Protein AF-T1ANS8-F1 (afdb_monomer_lite)

Organism: NCBI:txid410659

Structure (mmCIF, N/CA/C/O backbone):
data_AF-T1ANS8-F1
#
_entry.id   AF-T1ANS8-F1
#
loop_
_atom_site.group_PDB
_atom_site.id
_atom_site.type_symbol
_atom_site.label_atom_id
_atom_site.label_alt_id
_atom_site.label_comp_id
_atom_site.label_asym_id
_atom_site.label_entity_id
_atom_site.label_seq_id
_atom_site.pdbx_PDB_ins_code
_atom_site.Cartn_x
_atom_site.Cartn_y
_atom_site.Cartn_z
_atom_site.occupancy
_atom_site.B_iso_or_equiv
_atom_site.auth_seq_id
_atom_site.auth_comp_id
_atom_site.auth_asym_id
_atom_site.auth_atom_id
_atom_site.pdbx_PDB_model_num
ATOM 1 N N . GLN A 1 1 ? -16.318 -16.537 8.541 1.00 59.62 1 GLN A N 1
ATOM 2 C CA . GLN A 1 1 ? -15.499 -16.042 9.670 1.00 59.62 1 GLN A CA 1
ATOM 3 C C . GLN A 1 1 ? -15.313 -14.545 9.481 1.00 59.62 1 GLN A C 1
ATOM 5 O O . GLN A 1 1 ? -14.921 -14.143 8.392 1.00 59.62 1 GLN A O 1
ATOM 10 N N . THR A 1 2 ? -15.664 -13.722 10.467 1.00 76.06 2 THR A N 1
ATOM 11 C CA . THR A 1 2 ? -15.392 -12.276 10.427 1.00 76.06 2 THR A CA 1
ATOM 12 C C . THR A 1 2 ? -13.929 -12.032 10.797 1.00 76.06 2 THR A C 1
ATOM 14 O O . THR A 1 2 ? -13.347 -12.798 11.562 1.00 76.06 2 THR A O 1
ATOM 17 N N . ARG A 1 3 ? -13.311 -10.975 10.256 1.00 86.69 3 ARG A N 1
ATOM 18 C CA . ARG A 1 3 ? -11.916 -10.593 10.569 1.00 86.69 3 ARG A CA 1
ATOM 19 C C . ARG A 1 3 ? -11.763 -9.906 11.937 1.00 86.69 3 ARG A C 1
ATOM 21 O O . ARG A 1 3 ? -10.687 -9.410 12.247 1.00 86.69 3 ARG A O 1
ATOM 28 N N . SER A 1 4 ? -12.830 -9.860 12.731 1.00 91.00 4 SER A N 1
ATOM 29 C CA . SER A 1 4 ? -12.894 -9.233 14.050 1.00 91.00 4 SER A CA 1
ATOM 30 C C . SER A 1 4 ? -13.692 -10.096 15.036 1.00 91.00 4 SER A C 1
ATOM 32 O O . SER A 1 4 ? -14.593 -10.830 14.605 1.00 91.00 4 SER A O 1
ATOM 34 N N . PRO A 1 5 ? -13.396 -10.001 16.349 1.00 91.19 5 PRO A N 1
ATOM 35 C CA . PRO A 1 5 ? -14.245 -10.556 17.400 1.00 91.19 5 PRO A CA 1
ATOM 36 C C . PRO A 1 5 ? -15.665 -9.973 17.362 1.00 91.19 5 PRO A C 1
ATOM 38 O O . PRO A 1 5 ? -15.892 -8.884 16.833 1.00 91.19 5 PRO A O 1
ATOM 41 N N . SER A 1 6 ? -16.622 -10.685 17.962 1.00 93.00 6 SER A N 1
ATOM 42 C CA . SER A 1 6 ? -18.014 -10.226 18.051 1.00 93.00 6 SER A CA 1
ATOM 43 C C . SER A 1 6 ? -18.108 -8.853 18.724 1.00 93.00 6 SER A C 1
ATOM 45 O O . SER A 1 6 ? -17.501 -8.637 19.769 1.00 93.00 6 SER A O 1
ATOM 47 N N . 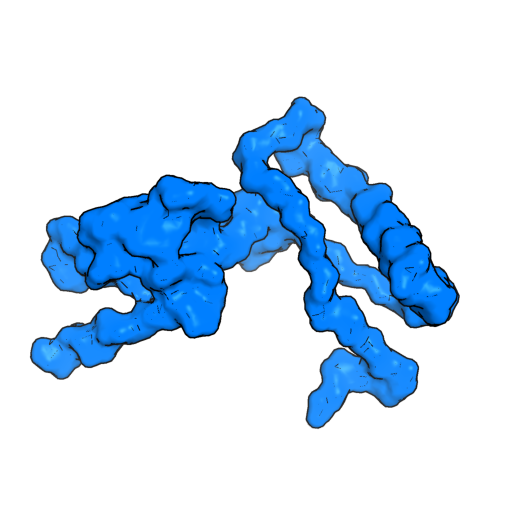GLY A 1 7 ? -18.876 -7.937 18.129 1.00 92.06 7 GLY A N 1
ATOM 48 C CA . GLY A 1 7 ? -19.041 -6.562 18.618 1.00 92.06 7 GLY A CA 1
ATOM 49 C C . GLY A 1 7 ? -17.956 -5.575 18.171 1.00 92.06 7 GLY A C 1
ATOM 50 O O . GLY A 1 7 ? -18.109 -4.381 18.409 1.00 92.06 7 GLY A O 1
ATOM 51 N N . TYR A 1 8 ? -16.907 -6.037 17.482 1.00 93.12 8 TYR A N 1
ATOM 52 C CA . TYR A 1 8 ? -15.838 -5.193 16.946 1.00 93.12 8 TYR A CA 1
ATOM 53 C C . TYR A 1 8 ? -15.813 -5.224 15.420 1.00 93.12 8 TYR A C 1
ATOM 55 O O . TYR A 1 8 ? -16.212 -6.204 14.786 1.00 93.12 8 TYR A O 1
ATOM 63 N N . TYR A 1 9 ? -15.273 -4.165 14.822 1.00 92.69 9 TYR A N 1
ATOM 64 C CA . TYR A 1 9 ? -15.168 -4.006 13.375 1.00 92.69 9 TYR A CA 1
ATOM 65 C C . TYR A 1 9 ? -13.765 -3.544 12.993 1.00 92.69 9 TYR A C 1
ATOM 67 O O . TYR A 1 9 ? -13.123 -2.804 13.734 1.00 92.69 9 TYR A O 1
ATOM 75 N N . VAL A 1 10 ? -13.294 -3.981 11.824 1.00 93.19 10 VAL A N 1
ATOM 76 C CA . VAL A 1 10 ? -12.051 -3.483 11.228 1.00 93.19 10 VAL A CA 1
ATOM 77 C C . VAL A 1 10 ? -12.416 -2.438 10.186 1.00 93.19 10 VAL A C 1
ATOM 79 O O . VAL A 1 10 ? -13.016 -2.772 9.165 1.00 93.19 10 VAL A O 1
ATOM 82 N N . LEU A 1 11 ? -12.027 -1.188 10.426 1.00 91.94 11 LEU A N 1
ATOM 83 C CA . LEU A 1 11 ? -12.050 -0.140 9.413 1.00 91.94 11 LEU A CA 1
ATOM 84 C C . LEU A 1 11 ? -10.699 -0.141 8.693 1.00 91.94 11 LEU A C 1
ATOM 86 O O . LEU A 1 11 ? -9.694 0.323 9.222 1.00 91.94 11 LEU A O 1
ATOM 90 N N . SER A 1 12 ? -10.660 -0.743 7.509 1.00 88.94 12 SER A N 1
ATOM 91 C CA . SER A 1 12 ? -9.463 -0.826 6.674 1.00 88.94 12 SER A CA 1
ATOM 92 C C . SER A 1 12 ? -9.876 -1.104 5.223 1.00 88.94 12 SER A C 1
ATOM 94 O O . SER A 1 12 ? -10.784 -1.914 5.017 1.00 88.94 12 SER A O 1
ATOM 96 N N . PRO A 1 13 ? -9.217 -0.501 4.221 1.00 87.25 13 PRO A N 1
ATOM 97 C CA . PRO A 1 13 ? -8.084 0.415 4.342 1.00 87.25 13 PRO A CA 1
ATOM 98 C C . PRO A 1 13 ? -8.491 1.894 4.448 1.00 87.25 13 PRO A C 1
ATOM 100 O O . PRO A 1 13 ? -9.492 2.317 3.878 1.00 87.25 13 PRO A O 1
ATOM 103 N N . ILE A 1 14 ? -7.663 2.687 5.133 1.00 90.50 14 ILE A N 1
ATOM 104 C CA . ILE A 1 14 ? -7.625 4.149 5.002 1.00 90.50 14 ILE A CA 1
ATOM 105 C C . ILE A 1 14 ? -6.259 4.473 4.404 1.00 90.50 14 ILE A C 1
ATOM 107 O O . ILE A 1 14 ? -5.236 4.161 5.013 1.00 90.50 14 ILE A O 1
ATOM 111 N N . TYR A 1 15 ? -6.246 5.044 3.202 1.00 88.88 15 TYR A N 1
ATOM 112 C CA . TYR A 1 15 ? -5.018 5.406 2.503 1.00 88.88 15 TYR A CA 1
ATOM 113 C C . TYR A 1 15 ? -4.842 6.917 2.489 1.00 88.88 15 TYR A C 1
ATOM 115 O O . TYR A 1 15 ? -5.771 7.656 2.166 1.00 88.88 15 TYR A O 1
ATOM 123 N N . VAL A 1 16 ? -3.623 7.353 2.785 1.00 86.44 16 VAL A N 1
ATOM 124 C CA . VAL A 1 16 ? -3.155 8.707 2.509 1.00 86.44 16 VAL A CA 1
ATOM 125 C C . VAL A 1 16 ? -2.022 8.567 1.511 1.00 86.44 16 VAL A C 1
ATOM 127 O O . VAL A 1 16 ? -1.047 7.865 1.773 1.00 86.44 16 VAL A O 1
ATOM 130 N N . GLN A 1 17 ? -2.183 9.182 0.342 1.00 80.62 17 GLN A N 1
ATOM 131 C CA . GLN A 1 17 ? -1.098 9.258 -0.625 1.00 80.62 17 GLN A CA 1
ATOM 132 C C . GLN A 1 17 ? -0.048 10.225 -0.088 1.00 80.62 17 GLN A C 1
ATOM 134 O O . GLN A 1 17 ? -0.286 11.427 0.017 1.00 80.62 17 GLN A O 1
ATOM 139 N N . CYS A 1 18 ? 1.113 9.679 0.248 1.00 75.25 18 CYS A N 1
ATOM 140 C CA . CYS A 1 18 ? 2.321 10.469 0.388 1.00 75.25 18 CYS A CA 1
ATOM 141 C C . CYS A 1 18 ? 2.889 10.685 -1.022 1.00 75.25 18 CYS A C 1
ATOM 143 O O . CYS A 1 18 ? 2.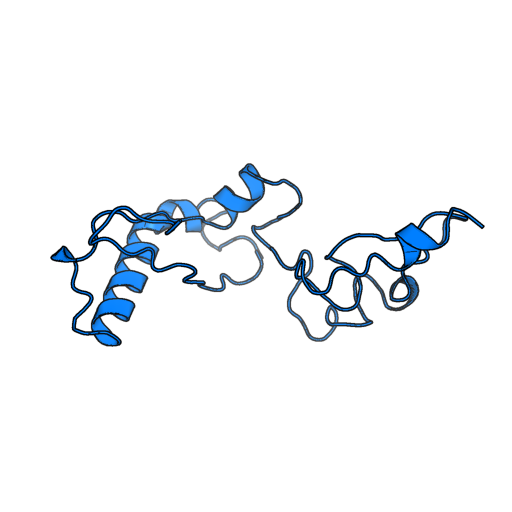913 9.725 -1.801 1.00 75.25 18 CYS A O 1
ATOM 145 N N . PRO A 1 19 ? 3.323 11.904 -1.381 1.00 66.31 19 PRO A N 1
ATOM 146 C CA . PRO A 1 19 ? 4.021 12.112 -2.642 1.00 66.31 19 PRO A CA 1
ATOM 147 C C . PRO A 1 19 ? 5.207 11.144 -2.741 1.00 66.31 19 PRO A C 1
ATOM 149 O O . PRO A 1 19 ? 5.867 10.847 -1.743 1.00 66.31 19 PRO A O 1
ATOM 152 N N . VAL A 1 20 ? 5.415 10.611 -3.949 1.00 58.75 20 VAL A N 1
ATOM 153 C CA . VAL A 1 20 ? 6.522 9.699 -4.276 1.00 58.75 20 VAL A CA 1
ATOM 154 C C . VAL A 1 20 ? 7.825 10.350 -3.802 1.00 58.75 20 VAL A C 1
ATOM 156 O O . VAL A 1 20 ? 7.974 11.554 -4.010 1.00 58.75 20 VAL A O 1
ATOM 159 N N . PRO A 1 21 ? 8.732 9.613 -3.137 1.00 55.47 21 PRO A N 1
ATOM 160 C CA . PRO A 1 21 ? 9.829 10.220 -2.403 1.00 55.47 21 PRO A CA 1
ATOM 161 C C . PRO A 1 21 ? 10.871 10.793 -3.363 1.00 55.47 21 PRO A C 1
ATOM 163 O O . PRO A 1 21 ? 11.850 10.152 -3.728 1.00 55.47 21 PRO A O 1
ATOM 166 N N . GLU A 1 22 ? 10.680 12.044 -3.741 1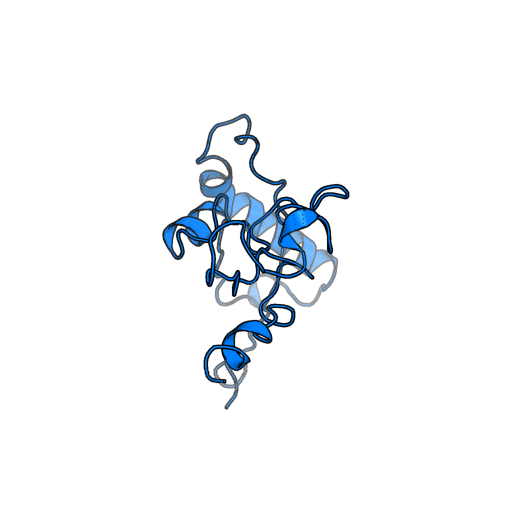.00 55.28 22 GLU A N 1
ATOM 167 C CA . GLU A 1 22 ? 11.752 13.010 -3.564 1.00 55.28 22 GLU A CA 1
ATOM 168 C C . GLU A 1 22 ? 11.949 13.098 -2.045 1.00 55.28 22 GLU A C 1
ATOM 170 O O . GLU A 1 22 ? 10.962 13.247 -1.320 1.00 55.28 22 GLU A O 1
ATOM 175 N N . GLU A 1 23 ? 13.167 12.857 -1.547 1.00 66.38 23 GLU A N 1
ATOM 176 C CA . GLU A 1 23 ? 13.432 12.775 -0.105 1.00 66.38 23 GLU A CA 1
ATOM 177 C C . GLU A 1 23 ? 12.703 13.898 0.636 1.00 66.38 23 GLU A C 1
ATOM 179 O O . GLU A 1 23 ? 12.809 15.069 0.260 1.00 66.38 23 GLU A O 1
ATOM 184 N N . HIS A 1 24 ? 11.909 13.536 1.653 1.00 77.38 24 HIS A N 1
ATOM 185 C CA . HIS A 1 24 ? 11.212 14.530 2.460 1.00 77.38 24 HIS A CA 1
ATOM 186 C C . HIS A 1 24 ? 12.231 15.594 2.879 1.00 77.38 24 HIS A C 1
ATOM 188 O O . HIS A 1 24 ? 13.347 15.240 3.256 1.00 77.38 24 HIS A O 1
ATOM 194 N N . ARG A 1 25 ? 11.878 16.885 2.806 1.00 83.44 25 ARG A N 1
ATOM 195 C CA . ARG A 1 25 ? 12.830 17.993 3.033 1.00 83.44 25 ARG A CA 1
ATOM 196 C C . ARG A 1 25 ? 13.637 17.821 4.325 1.00 83.44 25 ARG A C 1
ATOM 198 O O . ARG A 1 25 ? 14.807 18.176 4.383 1.00 83.44 25 ARG A O 1
ATOM 205 N N . ASP A 1 26 ? 12.984 17.275 5.344 1.00 87.00 26 ASP A N 1
ATOM 206 C CA . ASP A 1 26 ? 13.540 17.084 6.684 1.00 87.00 26 ASP A CA 1
ATOM 207 C C . ASP A 1 26 ? 14.268 15.722 6.859 1.00 87.00 26 ASP A C 1
ATOM 209 O O . ASP A 1 26 ? 14.714 15.389 7.951 1.00 87.00 26 ASP A O 1
ATOM 213 N N . GLY A 1 27 ? 14.422 14.941 5.782 1.00 86.19 27 GLY A N 1
ATOM 214 C CA . GLY A 1 27 ? 15.174 13.684 5.715 1.00 86.19 27 GLY A CA 1
ATOM 215 C C . GLY A 1 27 ? 14.311 12.420 5.553 1.00 86.19 27 GLY A C 1
ATOM 216 O O . GLY A 1 27 ? 13.091 12.456 5.726 1.00 86.19 27 GLY A O 1
ATOM 217 N N . PRO A 1 28 ? 14.931 11.257 5.264 1.00 79.94 28 PRO A N 1
ATOM 218 C CA . PRO A 1 28 ? 14.227 10.005 4.949 1.00 79.94 28 PRO A CA 1
ATOM 219 C C . PRO A 1 28 ? 13.371 9.442 6.097 1.00 79.94 28 PRO A C 1
ATOM 221 O O . PRO A 1 28 ? 12.441 8.678 5.849 1.00 79.94 28 PRO A O 1
ATOM 224 N N . ASN A 1 29 ? 13.648 9.828 7.347 1.00 86.12 29 ASN A N 1
ATOM 225 C CA . ASN A 1 29 ? 12.897 9.366 8.520 1.00 86.12 29 ASN A CA 1
ATOM 226 C C . ASN A 1 29 ? 11.720 10.276 8.897 1.00 86.12 29 ASN A C 1
ATOM 228 O O . ASN A 1 29 ? 10.901 9.881 9.724 1.00 86.12 29 ASN A O 1
ATOM 232 N N . ALA A 1 30 ? 11.593 11.460 8.290 1.00 88.12 30 ALA A N 1
ATOM 233 C CA . ALA A 1 30 ? 10.661 12.492 8.745 1.00 88.12 30 ALA A CA 1
ATOM 234 C C . ALA A 1 30 ? 9.195 12.021 8.786 1.00 88.12 30 ALA A C 1
ATOM 236 O O . ALA A 1 30 ? 8.472 12.300 9.737 1.00 88.12 30 ALA A O 1
ATOM 237 N N . VAL A 1 31 ? 8.756 11.233 7.797 1.00 88.31 31 VAL A N 1
ATOM 238 C CA . VAL A 1 31 ? 7.391 10.669 7.775 1.00 88.31 31 VAL A CA 1
ATOM 239 C C . VAL A 1 31 ? 7.175 9.664 8.912 1.00 88.31 31 VAL A C 1
ATOM 241 O O . VAL A 1 31 ? 6.084 9.579 9.473 1.00 88.31 31 VAL A O 1
ATOM 244 N N . ASN A 1 32 ? 8.207 8.895 9.261 1.00 90.38 32 ASN A N 1
ATOM 245 C CA . ASN A 1 32 ? 8.144 7.940 10.362 1.00 90.38 32 ASN A CA 1
ATOM 246 C C . ASN A 1 32 ? 8.156 8.637 11.723 1.00 90.38 32 ASN A C 1
ATOM 248 O O . ASN A 1 32 ? 7.448 8.194 12.624 1.00 90.38 32 ASN A O 1
ATOM 252 N N . GLU A 1 33 ? 8.902 9.731 11.853 1.00 92.44 33 GLU A N 1
ATOM 253 C CA . GLU A 1 33 ? 8.910 10.584 13.045 1.00 92.44 33 GLU A CA 1
ATOM 254 C C . GLU A 1 33 ? 7.561 11.300 13.233 1.00 92.44 33 GLU A C 1
ATOM 256 O O . GLU A 1 33 ? 7.055 11.372 14.348 1.00 92.44 33 GLU A O 1
ATOM 261 N N . ALA A 1 34 ? 6.909 11.723 12.144 1.00 91.75 34 ALA A N 1
ATOM 262 C CA . ALA A 1 34 ? 5.583 12.348 12.161 1.00 91.75 34 ALA A CA 1
ATOM 263 C C . ALA A 1 34 ? 4.405 11.349 12.234 1.00 91.75 34 ALA A C 1
ATOM 265 O O . ALA A 1 34 ? 3.243 11.747 12.124 1.00 91.75 34 ALA A O 1
ATOM 266 N N . LYS A 1 35 ? 4.658 10.040 12.403 1.00 92.06 35 LYS A N 1
ATOM 267 C CA . LYS A 1 35 ? 3.632 8.978 12.317 1.00 92.06 35 LYS A CA 1
ATOM 268 C C . LYS A 1 35 ? 2.445 9.214 13.256 1.00 92.06 35 LYS A C 1
ATOM 270 O O . LYS A 1 35 ? 1.297 9.031 12.845 1.00 92.06 35 LYS A O 1
ATOM 275 N N . GLU A 1 36 ? 2.707 9.613 14.497 1.00 94.88 36 GLU A N 1
ATOM 276 C CA . GLU A 1 36 ? 1.662 9.877 15.496 1.00 94.88 36 GLU A CA 1
ATOM 277 C C . GLU A 1 36 ? 0.827 11.111 15.131 1.00 94.88 36 GLU A C 1
ATOM 279 O O . GLU A 1 36 ? -0.401 11.039 15.125 1.00 94.88 36 GLU A O 1
ATOM 284 N N . GLU A 1 37 ? 1.475 12.205 14.724 1.00 95.00 37 GLU A N 1
ATOM 285 C CA . GLU A 1 37 ? 0.809 13.441 14.288 1.00 95.00 37 GLU A CA 1
ATOM 286 C C . GLU A 1 37 ? -0.099 13.204 13.072 1.00 95.00 37 GLU A C 1
ATOM 288 O O . GLU A 1 37 ? -1.264 13.620 13.050 1.00 95.00 37 GLU A O 1
ATOM 293 N N . ILE A 1 38 ? 0.412 12.484 12.068 1.00 92.81 38 ILE A N 1
ATOM 294 C CA . ILE A 1 38 ? -0.346 12.108 10.870 1.00 92.81 38 ILE A CA 1
ATOM 295 C C . ILE A 1 38 ? -1.561 11.263 11.267 1.00 92.81 38 ILE A C 1
ATOM 297 O O . ILE A 1 38 ? -2.669 11.498 10.780 1.00 92.81 38 ILE A O 1
ATOM 301 N N . THR A 1 39 ? -1.376 10.304 12.177 1.00 94.62 39 THR A N 1
ATOM 302 C CA . THR A 1 39 ? -2.455 9.432 12.655 1.00 94.62 39 THR A CA 1
ATOM 303 C C . THR A 1 39 ? -3.546 10.235 13.352 1.00 94.62 39 THR A C 1
ATOM 305 O O . THR A 1 39 ? -4.714 10.110 12.986 1.00 94.62 39 THR A O 1
ATOM 308 N N . GLU A 1 40 ? -3.191 11.113 14.289 1.00 95.56 40 GLU A N 1
ATOM 309 C CA . GLU A 1 40 ? -4.168 11.956 14.983 1.00 95.56 40 GLU A CA 1
ATOM 310 C C . GLU A 1 40 ? -4.898 12.910 14.037 1.00 95.56 40 GLU A C 1
ATOM 312 O O . GLU A 1 40 ? -6.108 13.124 14.171 1.00 95.56 40 GLU A O 1
ATOM 317 N N . THR A 1 41 ? -4.205 13.430 13.024 1.00 95.56 41 THR A N 1
ATOM 318 C CA . THR A 1 41 ? -4.823 14.253 11.981 1.00 95.56 41 THR A CA 1
ATOM 319 C C . THR A 1 41 ? -5.871 13.458 11.202 1.00 95.56 41 THR A C 1
ATOM 321 O O . THR A 1 41 ? -7.009 13.910 11.054 1.00 95.56 41 THR A O 1
ATOM 324 N N . ILE A 1 42 ? -5.533 12.244 10.754 1.00 94.62 42 ILE A N 1
ATOM 325 C CA . ILE A 1 42 ? -6.455 11.362 10.022 1.00 94.62 42 ILE A CA 1
ATOM 326 C C . ILE A 1 42 ? -7.657 10.990 10.888 1.00 94.62 42 ILE A C 1
ATOM 328 O O . ILE A 1 42 ? -8.792 11.058 10.420 1.00 94.62 42 ILE A O 1
ATOM 332 N N . LEU A 1 43 ? -7.438 10.626 12.150 1.00 95.38 43 LEU A N 1
ATOM 333 C CA . LEU A 1 43 ? -8.524 10.270 13.056 1.00 95.38 43 LEU A CA 1
ATOM 334 C C . LEU A 1 43 ? -9.432 11.475 13.354 1.00 95.38 43 LEU A C 1
ATOM 336 O O . LEU A 1 43 ? -10.642 11.320 13.505 1.00 95.38 43 LEU A O 1
ATOM 340 N N . THR A 1 44 ? -8.883 12.689 13.430 1.00 96.19 44 THR A N 1
ATOM 341 C CA . THR A 1 44 ? -9.675 13.924 13.585 1.00 96.19 44 THR A CA 1
ATOM 342 C C . THR A 1 44 ? -10.528 14.195 12.346 1.00 96.19 44 THR A C 1
ATOM 344 O O . THR A 1 44 ? -11.698 14.558 12.457 1.00 96.19 44 THR A O 1
ATOM 347 N N . LEU A 1 45 ? -9.973 13.974 11.151 1.00 95.31 45 LEU A N 1
ATOM 348 C CA . LEU A 1 45 ? -10.731 14.058 9.902 1.00 95.31 45 LEU A CA 1
ATOM 349 C C . LEU A 1 45 ? -11.821 12.984 9.830 1.00 95.31 45 LEU A C 1
ATOM 351 O O . LEU A 1 45 ? -12.937 13.286 9.412 1.00 95.31 45 LEU A O 1
ATOM 355 N N . LEU A 1 46 ? -11.525 11.757 10.265 1.00 95.00 46 LEU A N 1
ATOM 356 C CA . LEU A 1 46 ? -12.501 10.674 10.326 1.00 95.00 46 LEU A CA 1
ATOM 357 C C . LEU A 1 46 ? -13.690 11.061 11.205 1.00 95.00 46 LEU A C 1
ATOM 359 O O . LEU A 1 46 ? -14.819 10.955 10.747 1.00 95.00 46 LEU A O 1
ATOM 363 N N . GLU A 1 47 ? -13.449 11.565 12.414 1.00 96.31 47 GLU A N 1
ATOM 364 C CA . GLU A 1 47 ? -14.512 12.021 13.315 1.00 96.31 47 GLU A CA 1
ATOM 365 C C . GLU A 1 47 ? -15.300 13.198 12.717 1.00 96.31 47 GLU A C 1
ATOM 367 O O . GLU A 1 47 ? -16.524 13.237 12.791 1.00 96.31 47 GLU A O 1
ATOM 372 N N . ARG A 1 48 ? -14.629 14.126 12.022 1.00 97.00 48 ARG A N 1
ATOM 373 C CA . ARG A 1 48 ? -15.301 15.239 11.334 1.00 97.00 48 ARG A CA 1
ATOM 374 C C . ARG A 1 48 ? -16.292 14.766 10.263 1.00 97.00 48 ARG A C 1
ATOM 376 O O . ARG A 1 48 ? -17.356 15.367 10.126 1.00 97.00 48 ARG A O 1
ATOM 383 N N . TYR A 1 49 ? -15.940 13.742 9.484 1.00 95.88 49 TYR A N 1
ATOM 384 C CA . TYR A 1 49 ? -16.785 13.227 8.395 1.00 95.88 49 TYR A CA 1
ATOM 385 C C . TYR A 1 49 ? -17.714 12.081 8.821 1.00 95.88 49 TYR A C 1
ATOM 387 O O . TYR A 1 49 ? -18.737 11.852 8.177 1.00 95.88 49 TYR A O 1
ATOM 395 N N . ALA A 1 50 ? -17.399 11.398 9.917 1.00 95.69 50 ALA A N 1
ATOM 396 C CA . ALA A 1 50 ? -18.210 10.376 10.563 1.00 95.69 50 ALA A CA 1
ATOM 397 C C . ALA A 1 50 ? -18.313 10.696 12.069 1.00 95.69 50 ALA A C 1
ATOM 399 O O . ALA A 1 50 ? -17.581 10.115 12.869 1.00 95.69 50 ALA A O 1
ATOM 400 N N . PRO A 1 51 ? -19.227 11.598 12.482 1.00 95.56 51 PRO A N 1
ATOM 401 C CA . PRO A 1 51 ? -19.296 12.124 13.856 1.00 95.56 51 PRO A CA 1
ATOM 402 C C . PRO A 1 51 ? -19.535 11.088 14.959 1.00 95.56 51 PRO A C 1
ATOM 404 O O . PRO A 1 51 ? -19.339 11.368 16.134 1.00 95.56 51 PRO A O 1
ATOM 407 N N . ASN A 1 52 ? -19.984 9.887 14.599 1.00 95.19 52 ASN A N 1
ATOM 408 C CA . ASN A 1 52 ? -20.153 8.760 15.514 1.00 95.19 52 ASN A CA 1
ATOM 409 C C . ASN A 1 52 ? -18.869 7.926 15.708 1.00 95.19 52 ASN A C 1
ATOM 411 O O . ASN A 1 52 ? -18.856 7.034 16.555 1.00 95.19 52 ASN A O 1
ATOM 415 N N . MET A 1 53 ? -17.814 8.187 14.931 1.00 94.50 53 MET A N 1
ATOM 416 C CA . MET A 1 53 ? -16.493 7.558 15.037 1.00 94.50 53 MET A CA 1
ATOM 417 C C . MET A 1 53 ? -15.586 8.369 15.966 1.00 94.50 53 MET A C 1
ATOM 419 O O . MET A 1 53 ? -14.536 8.866 15.566 1.00 94.50 53 MET A O 1
ATOM 423 N N . THR A 1 54 ? -16.016 8.513 17.215 1.00 95.25 54 THR A N 1
ATOM 424 C CA . THR A 1 54 ? -15.272 9.210 18.266 1.00 95.25 54 THR A CA 1
ATOM 425 C C . THR A 1 54 ? -14.101 8.368 18.778 1.00 95.25 54 THR A C 1
ATOM 427 O O . THR A 1 54 ? -14.075 7.141 18.626 1.00 95.25 54 THR A O 1
ATOM 430 N N . ARG A 1 55 ? -13.120 9.013 19.424 1.00 93.75 55 ARG A N 1
ATOM 431 C CA . ARG A 1 55 ? -11.911 8.349 19.956 1.00 93.75 55 ARG A CA 1
ATOM 432 C C . ARG A 1 55 ? -12.212 7.160 20.877 1.00 93.75 55 ARG A C 1
ATOM 434 O O . ARG A 1 55 ? -11.514 6.156 20.799 1.00 93.75 55 ARG A O 1
ATOM 441 N N . ASP A 1 56 ? -13.278 7.213 21.678 1.00 95.38 56 ASP A N 1
ATOM 442 C CA . ASP A 1 56 ? -13.690 6.112 22.568 1.00 95.38 56 ASP A CA 1
ATOM 443 C C . ASP A 1 56 ? -14.223 4.870 21.827 1.00 95.38 56 ASP A C 1
ATOM 445 O O . ASP A 1 56 ? -14.365 3.807 22.430 1.00 95.38 56 ASP A O 1
ATOM 449 N N . LYS A 1 57 ? -14.506 4.971 20.520 1.00 94.94 57 LYS A N 1
ATOM 450 C CA . LYS A 1 57 ? -14.880 3.826 19.670 1.00 94.94 57 LYS A CA 1
ATOM 451 C C . LYS A 1 57 ? -13.677 3.118 19.053 1.00 94.94 57 LYS A C 1
ATOM 453 O O . LYS A 1 57 ? -13.842 2.048 18.465 1.00 94.94 57 LYS A O 1
ATOM 458 N N . ILE A 1 58 ? -12.480 3.690 19.175 1.00 94.88 58 ILE A N 1
ATOM 459 C CA . ILE A 1 58 ? -11.258 3.170 18.565 1.00 94.88 58 ILE A CA 1
ATOM 460 C C . ILE A 1 58 ? -10.458 2.420 19.625 1.00 94.88 58 ILE A C 1
ATOM 462 O O . ILE A 1 58 ? -9.885 3.001 20.536 1.00 94.88 58 ILE A O 1
ATOM 466 N N . VAL A 1 59 ? -10.418 1.098 19.490 1.00 95.00 59 VAL A N 1
ATOM 467 C CA . VAL A 1 59 ? -9.748 0.209 20.454 1.00 95.00 59 VAL A CA 1
ATOM 468 C C . VAL A 1 59 ? -8.252 0.100 20.166 1.00 95.00 59 VAL A C 1
ATOM 470 O O . VAL A 1 59 ? -7.451 -0.061 21.080 1.00 95.00 59 VAL A O 1
ATOM 473 N N . ALA A 1 60 ? -7.881 0.152 18.887 1.00 93.75 60 ALA A N 1
ATOM 474 C CA . ALA A 1 60 ? -6.503 0.084 18.432 1.00 93.75 60 ALA A CA 1
ATOM 475 C C . ALA A 1 60 ? -6.375 0.698 17.036 1.00 93.75 60 ALA A C 1
ATOM 477 O O . ALA A 1 60 ? -7.295 0.607 16.218 1.00 93.75 60 ALA A O 1
ATOM 478 N N . THR A 1 61 ? -5.203 1.257 16.753 1.00 94.62 61 THR A N 1
ATOM 479 C CA . THR A 1 61 ? -4.792 1.694 15.419 1.00 94.62 61 THR A CA 1
ATOM 480 C C . THR A 1 61 ? -3.550 0.921 14.991 1.00 94.62 61 THR A C 1
ATOM 482 O O . THR A 1 61 ? -2.672 0.611 15.793 1.00 94.62 61 THR A O 1
ATOM 485 N N . TYR A 1 62 ? -3.490 0.576 13.708 1.00 93.88 62 TYR A N 1
ATOM 486 C CA . TYR A 1 62 ? -2.291 0.034 13.083 1.00 93.88 62 TYR A CA 1
ATOM 487 C C . TYR A 1 62 ? -1.939 0.921 11.898 1.00 93.88 62 TYR A C 1
ATOM 489 O O . TYR A 1 62 ? -2.755 1.105 10.994 1.00 93.88 62 TYR A O 1
ATOM 497 N N . VAL A 1 63 ? -0.728 1.468 11.921 1.00 93.75 63 VAL A N 1
ATOM 498 C CA . VAL A 1 63 ? -0.256 2.450 10.947 1.00 93.75 63 VAL A CA 1
ATOM 499 C C . VAL A 1 63 ? 0.945 1.864 10.229 1.00 93.75 63 VAL A C 1
ATOM 501 O O . VAL A 1 63 ? 1.844 1.312 10.858 1.00 93.75 63 VAL A O 1
ATOM 504 N N . ASN A 1 64 ? 0.934 1.976 8.906 1.00 91.50 64 ASN A N 1
ATOM 505 C CA . ASN A 1 64 ? 1.994 1.490 8.042 1.00 91.50 64 ASN A CA 1
ATOM 506 C C . ASN A 1 64 ? 2.484 2.638 7.165 1.00 91.50 64 ASN A C 1
ATOM 508 O O . ASN A 1 64 ? 1.780 3.042 6.238 1.00 91.50 64 ASN A O 1
ATOM 512 N N . THR A 1 65 ? 3.670 3.153 7.464 1.00 91.06 65 THR A N 1
ATOM 513 C CA . THR A 1 65 ? 4.292 4.217 6.674 1.00 91.06 65 THR A CA 1
ATOM 514 C C . THR A 1 65 ? 4.958 3.665 5.410 1.00 91.06 65 THR A C 1
ATOM 516 O O . THR A 1 65 ? 5.085 2.444 5.236 1.00 91.06 65 THR A O 1
ATOM 519 N N . PRO A 1 66 ? 5.418 4.547 4.506 1.00 87.88 66 PRO A N 1
ATOM 520 C CA . PRO A 1 66 ? 6.232 4.130 3.375 1.00 87.88 66 PRO A CA 1
ATOM 521 C C . PRO A 1 66 ? 7.473 3.320 3.782 1.00 87.88 66 PRO A C 1
ATOM 523 O O . PRO A 1 66 ? 7.683 2.230 3.252 1.00 87.88 66 PRO A O 1
ATOM 526 N N . GLN A 1 67 ? 8.216 3.776 4.797 1.00 87.31 67 GLN A N 1
ATOM 527 C CA . GLN A 1 67 ? 9.393 3.067 5.313 1.00 87.31 67 GLN A CA 1
ATOM 528 C C . GLN A 1 67 ? 9.024 1.701 5.916 1.00 87.31 67 GLN A C 1
ATOM 530 O O . GLN A 1 67 ? 9.713 0.715 5.664 1.00 87.31 67 GLN A O 1
ATOM 535 N N . ASP A 1 68 ? 7.911 1.606 6.659 1.00 90.44 68 ASP A N 1
ATOM 536 C CA . ASP A 1 68 ? 7.429 0.326 7.203 1.00 90.44 68 ASP A CA 1
ATOM 537 C C . ASP A 1 68 ? 7.061 -0.668 6.079 1.00 90.44 68 ASP A C 1
ATOM 539 O O . ASP A 1 68 ? 7.192 -1.887 6.232 1.00 90.44 68 ASP A O 1
ATOM 543 N N . SER A 1 69 ? 6.572 -0.160 4.944 1.00 90.25 69 SER A N 1
ATOM 544 C CA . SER A 1 69 ? 6.215 -0.969 3.772 1.00 90.25 69 SER A CA 1
ATOM 545 C C . SER A 1 69 ? 7.454 -1.507 3.071 1.00 90.25 69 SER A C 1
ATOM 547 O O . SER A 1 69 ? 7.521 -2.703 2.793 1.00 90.25 69 SER A O 1
ATOM 549 N N . GLU A 1 70 ? 8.432 -0.635 2.833 1.00 88.56 70 GLU A N 1
ATOM 550 C CA . GLU A 1 70 ? 9.706 -0.972 2.199 1.00 88.56 70 GLU A CA 1
A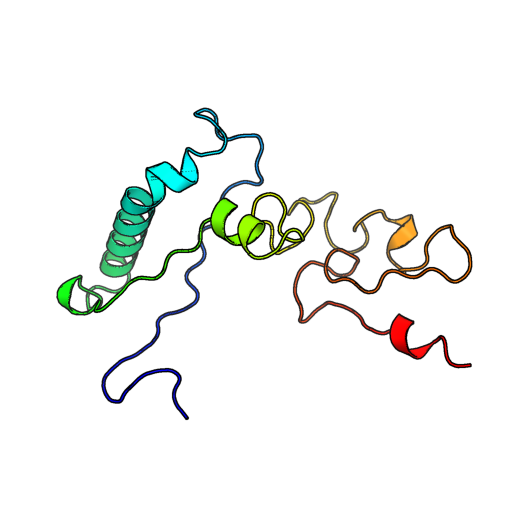TOM 551 C C . GLU A 1 70 ? 10.522 -1.949 3.054 1.00 88.56 70 GLU A C 1
ATOM 553 O O . GLU A 1 70 ? 11.048 -2.938 2.544 1.00 88.56 70 GLU A O 1
ATOM 558 N N . PHE A 1 71 ? 10.537 -1.748 4.377 1.00 89.44 71 PHE A N 1
ATOM 559 C CA . PHE A 1 71 ? 11.186 -2.661 5.319 1.00 89.44 71 PHE A CA 1
ATOM 560 C C . PHE A 1 71 ? 10.588 -4.074 5.271 1.00 89.44 71 PHE A C 1
ATOM 562 O O . PHE A 1 71 ? 11.309 -5.067 5.351 1.00 89.44 71 PHE A O 1
ATOM 569 N N . ARG A 1 72 ? 9.260 -4.185 5.132 1.00 91.00 72 ARG A N 1
ATOM 570 C CA . ARG A 1 72 ? 8.570 -5.485 5.064 1.00 91.00 72 ARG A CA 1
ATOM 571 C C . ARG A 1 72 ? 8.650 -6.135 3.688 1.00 91.00 72 ARG A C 1
ATOM 573 O O . ARG A 1 72 ? 8.557 -7.357 3.592 1.00 91.00 72 ARG A O 1
ATOM 580 N N . ASN A 1 73 ? 8.781 -5.338 2.634 1.00 88.50 73 ASN A N 1
ATOM 581 C CA . ASN A 1 73 ? 8.899 -5.811 1.267 1.00 88.50 73 ASN A CA 1
ATOM 582 C C . ASN A 1 73 ? 9.778 -4.857 0.457 1.00 88.50 73 ASN A C 1
ATOM 584 O O . ASN A 1 73 ? 9.325 -3.791 0.046 1.00 88.50 73 ASN A O 1
ATOM 588 N N . MET A 1 74 ? 10.994 -5.303 0.138 1.00 83.81 74 MET A N 1
ATOM 589 C CA . MET A 1 74 ? 11.958 -4.530 -0.655 1.00 83.81 74 MET A CA 1
ATOM 590 C C . MET A 1 74 ? 11.444 -4.162 -2.059 1.00 83.81 74 MET A C 1
ATOM 592 O O . MET A 1 74 ? 12.000 -3.276 -2.697 1.00 83.81 74 MET A O 1
ATOM 596 N N . ALA A 1 75 ? 10.387 -4.816 -2.562 1.00 83.12 75 ALA A N 1
ATOM 597 C CA . ALA A 1 75 ? 9.746 -4.428 -3.820 1.00 83.12 75 AL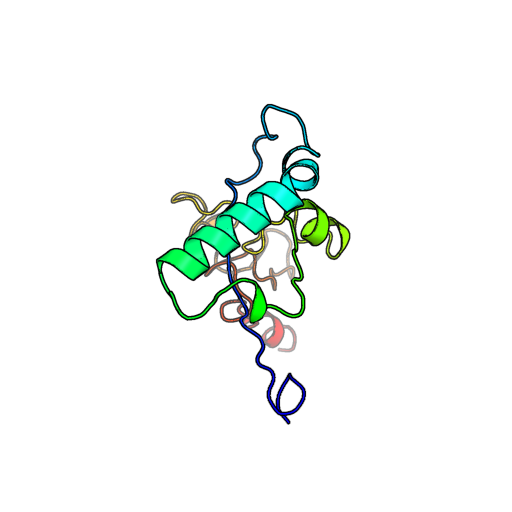A A CA 1
ATOM 598 C C . ALA A 1 75 ? 8.915 -3.132 -3.709 1.00 83.12 75 ALA A C 1
ATOM 600 O O . ALA A 1 75 ? 8.561 -2.556 -4.734 1.00 83.12 75 ALA A O 1
ATOM 601 N N . PHE A 1 76 ? 8.596 -2.671 -2.496 1.00 85.81 76 PHE A N 1
ATOM 602 C CA . PHE A 1 76 ? 7.884 -1.418 -2.235 1.00 85.81 76 PHE A CA 1
ATOM 603 C C . PHE A 1 76 ? 8.863 -0.287 -1.943 1.00 85.81 76 PHE A C 1
ATOM 605 O O . PHE A 1 76 ? 8.797 0.335 -0.885 1.00 85.81 76 PHE A O 1
ATOM 612 N N . VAL A 1 77 ? 9.769 -0.025 -2.885 1.00 83.44 77 VAL A N 1
ATOM 613 C CA . VAL A 1 77 ? 10.723 1.087 -2.795 1.00 83.44 77 VAL A CA 1
ATOM 614 C C . VAL A 1 77 ? 9.963 2.387 -2.534 1.00 83.44 77 VAL A C 1
ATOM 616 O O . VAL A 1 77 ? 8.997 2.700 -3.239 1.00 83.44 77 VAL A O 1
ATOM 619 N N . GLY A 1 78 ? 10.344 3.119 -1.487 1.00 82.62 78 GLY A N 1
ATOM 620 C CA . GLY A 1 78 ? 9.652 4.340 -1.089 1.00 82.62 78 GLY A CA 1
ATOM 621 C C . GLY A 1 78 ? 8.205 4.125 -0.638 1.00 82.62 78 GLY A C 1
ATOM 622 O O . GLY A 1 78 ? 7.393 5.042 -0.734 1.00 82.62 78 GLY A O 1
ATOM 623 N N . GLY A 1 79 ? 7.839 2.904 -0.236 1.00 85.31 79 GLY A N 1
ATOM 624 C CA . GLY A 1 79 ? 6.465 2.501 0.067 1.00 85.31 79 GLY A CA 1
ATOM 625 C C . GLY A 1 79 ? 5.522 2.452 -1.134 1.00 85.31 79 GLY A C 1
ATOM 626 O O . GLY A 1 79 ? 4.304 2.362 -0.952 1.00 85.31 79 GLY A O 1
ATOM 627 N N . ASN A 1 80 ? 6.050 2.524 -2.360 1.00 83.88 80 ASN A N 1
ATOM 628 C CA . ASN A 1 80 ? 5.236 2.594 -3.563 1.00 83.88 80 ASN A CA 1
ATOM 629 C C . ASN A 1 80 ? 4.672 1.217 -3.933 1.00 83.88 80 ASN A C 1
ATOM 631 O O . ASN A 1 80 ? 5.343 0.365 -4.514 1.00 83.88 80 ASN A O 1
ATOM 635 N N . TRP A 1 81 ? 3.391 1.030 -3.641 1.00 82.06 81 TRP A N 1
ATOM 636 C CA . TRP A 1 81 ? 2.654 -0.193 -3.941 1.00 82.06 81 TRP A CA 1
ATOM 637 C C . TRP A 1 81 ? 2.263 -0.331 -5.425 1.00 82.06 81 TRP A C 1
ATOM 639 O O . TRP A 1 81 ? 1.933 -1.429 -5.872 1.00 82.06 81 TRP A O 1
ATOM 649 N N . TYR A 1 82 ? 2.309 0.759 -6.200 1.00 81.94 82 TYR A N 1
ATOM 650 C CA . TYR A 1 82 ? 2.149 0.737 -7.658 1.00 81.94 82 TYR A CA 1
ATOM 651 C C . TYR A 1 82 ? 3.445 0.302 -8.365 1.00 81.94 82 TYR A C 1
ATOM 653 O O . TYR A 1 82 ? 3.411 -0.128 -9.519 1.00 81.94 82 TYR A O 1
ATOM 661 N N . GLY A 1 83 ? 4.590 0.434 -7.688 1.00 80.75 83 GLY A N 1
ATOM 662 C CA . GLY A 1 83 ? 5.922 0.026 -8.138 1.00 80.75 83 GLY A CA 1
ATOM 663 C C . GLY A 1 83 ? 6.591 0.908 -9.200 1.00 80.75 83 GLY A C 1
ATOM 664 O O . GLY A 1 83 ? 7.742 0.662 -9.533 1.00 80.75 83 GLY A O 1
ATOM 665 N N . LEU A 1 84 ? 5.904 1.936 -9.709 1.00 80.06 84 LEU A N 1
ATOM 666 C CA . LEU A 1 84 ? 6.463 3.063 -10.483 1.00 80.06 84 LEU A CA 1
ATOM 667 C C . LEU A 1 84 ? 5.658 4.324 -10.144 1.00 80.06 84 LEU A C 1
ATOM 669 O O . LEU A 1 84 ? 4.591 4.214 -9.526 1.00 80.06 84 LEU A O 1
ATOM 673 N N . ARG A 1 85 ? 6.122 5.507 -10.550 1.00 80.38 85 ARG A N 1
ATOM 674 C CA . ARG A 1 85 ? 5.470 6.785 -10.244 1.00 80.38 85 ARG A CA 1
ATOM 675 C C . ARG A 1 85 ? 4.065 6.829 -10.842 1.00 80.38 85 ARG A C 1
ATOM 677 O O . ARG A 1 85 ? 3.818 6.416 -11.976 1.00 80.38 85 ARG A O 1
ATOM 684 N N . GLU A 1 86 ? 3.123 7.367 -10.080 1.00 80.44 86 GLU A N 1
ATOM 685 C CA . GLU A 1 86 ? 1.765 7.629 -10.555 1.00 80.44 86 GLU A CA 1
ATOM 686 C C . GLU A 1 86 ? 1.753 8.918 -11.392 1.00 80.44 86 GLU A C 1
ATOM 688 O O . GLU A 1 86 ? 1.387 9.991 -10.922 1.00 80.44 86 GLU A O 1
ATOM 693 N N . SER A 1 87 ? 2.230 8.828 -12.634 1.00 80.44 87 SER A N 1
ATOM 694 C CA . SER A 1 87 ? 2.390 9.970 -13.540 1.00 80.44 87 SER A CA 1
ATOM 695 C C . SER A 1 87 ? 1.963 9.638 -14.966 1.00 80.44 87 SER A C 1
ATOM 697 O O . SER A 1 87 ? 1.933 8.476 -15.366 1.00 80.44 87 SER A O 1
ATOM 699 N N . ALA A 1 88 ? 1.629 10.664 -15.753 1.00 82.69 88 ALA A N 1
ATOM 700 C CA . ALA A 1 88 ? 1.086 10.499 -17.104 1.00 82.69 88 ALA A CA 1
ATOM 701 C C . ALA A 1 88 ? 2.052 9.810 -18.092 1.00 82.69 88 ALA A C 1
ATOM 703 O O . ALA A 1 88 ? 1.627 9.235 -19.104 1.00 82.69 88 ALA A O 1
ATOM 704 N N . ASP A 1 89 ? 3.354 9.899 -17.840 1.00 85.62 89 ASP A N 1
ATOM 705 C CA . ASP A 1 89 ? 4.414 9.252 -18.605 1.00 85.62 89 ASP A CA 1
ATOM 706 C C . ASP A 1 89 ? 4.735 7.836 -18.113 1.00 85.62 89 ASP A C 1
ATOM 708 O O . ASP A 1 89 ? 5.206 7.040 -18.912 1.00 85.62 89 ASP A O 1
ATOM 712 N N . GLU A 1 90 ? 4.362 7.474 -16.884 1.00 81.81 90 GLU A N 1
ATOM 713 C CA . GLU A 1 90 ? 4.520 6.119 -16.335 1.00 81.81 90 GLU A CA 1
ATOM 714 C C . GLU A 1 90 ? 3.175 5.421 -16.088 1.00 81.81 90 GLU A C 1
ATOM 716 O O . GLU A 1 90 ? 3.046 4.564 -15.218 1.00 81.81 90 GLU A O 1
ATOM 721 N N . TRP A 1 91 ? 2.132 5.757 -16.843 1.00 82.88 91 TRP A N 1
ATOM 722 C CA . TRP A 1 91 ? 0.828 5.096 -16.749 1.00 82.88 91 TRP A CA 1
ATOM 723 C C . TRP A 1 91 ? 0.580 4.119 -17.906 1.00 82.88 91 TRP A C 1
ATOM 725 O O . TRP A 1 91 ? 1.022 4.311 -19.041 1.00 82.88 91 TRP A O 1
ATOM 735 N N . TRP A 1 92 ? -0.154 3.046 -17.604 1.00 81.50 92 TRP A N 1
ATOM 736 C CA . TRP A 1 92 ? -0.630 2.043 -18.560 1.00 81.50 92 TRP A CA 1
ATOM 737 C C . TRP A 1 92 ? 0.454 1.438 -19.458 1.00 81.50 92 TRP A C 1
ATOM 739 O O . TRP A 1 92 ? 1.355 0.753 -18.987 1.00 81.50 92 TRP A O 1
ATOM 749 N N . SER A 1 93 ? 0.333 1.604 -20.777 1.00 82.69 93 SER A N 1
ATOM 750 C CA . SER A 1 93 ? 1.242 1.050 -21.782 1.00 82.69 93 SER A CA 1
ATOM 751 C C . SER A 1 93 ? 2.605 1.724 -21.800 1.00 82.69 93 SER A C 1
ATOM 753 O O . SER A 1 93 ? 3.460 1.303 -22.560 1.00 82.69 93 SER A O 1
ATOM 755 N N . LYS A 1 94 ? 2.827 2.762 -20.994 1.00 84.94 94 LYS A N 1
ATOM 756 C CA . LYS A 1 94 ? 4.147 3.375 -20.851 1.00 84.94 94 LYS A CA 1
ATOM 757 C C . LYS A 1 94 ? 4.971 2.738 -19.726 1.00 84.94 94 LYS A C 1
ATOM 759 O O . LYS A 1 94 ? 6.078 3.183 -19.466 1.00 84.94 94 LYS A O 1
ATOM 764 N N . ARG A 1 95 ? 4.447 1.691 -19.071 1.00 85.00 95 ARG A N 1
ATOM 765 C CA . ARG A 1 95 ? 5.084 0.996 -17.942 1.00 85.00 95 ARG A CA 1
ATOM 766 C C . ARG A 1 95 ? 5.786 -0.300 -18.361 1.00 85.00 95 ARG A C 1
ATOM 768 O O . ARG A 1 95 ? 5.148 -1.133 -19.009 1.00 85.00 95 ARG A O 1
ATOM 775 N N . PRO A 1 96 ? 7.020 -0.559 -17.890 1.00 80.19 96 PRO A N 1
ATOM 776 C CA . PRO A 1 96 ? 7.991 0.426 -17.386 1.00 80.19 96 PRO A CA 1
ATOM 777 C C . PRO A 1 96 ? 8.556 1.307 -18.511 1.00 80.19 96 PRO A C 1
ATOM 779 O O . PRO A 1 96 ? 9.016 2.411 -18.265 1.00 80.19 96 PRO A O 1
ATOM 782 N N . LEU A 1 97 ? 8.498 0.798 -19.741 1.00 86.50 97 LEU A N 1
ATOM 783 C CA . LEU A 1 97 ? 8.810 1.485 -20.983 1.00 86.50 97 LEU A CA 1
ATOM 784 C C . LEU A 1 97 ? 7.793 1.023 -22.040 1.00 86.50 97 LEU A C 1
ATOM 786 O O . LEU A 1 97 ? 7.346 -0.131 -21.967 1.00 86.50 97 LEU A O 1
ATOM 790 N N . PRO A 1 98 ? 7.438 1.854 -23.035 1.00 85.25 98 PRO A N 1
ATOM 791 C CA . PRO A 1 98 ? 6.523 1.467 -24.110 1.00 85.25 98 PRO A CA 1
ATOM 792 C C . PRO A 1 98 ? 6.909 0.174 -24.845 1.00 85.25 98 PRO A C 1
ATOM 794 O O . PRO A 1 98 ? 6.046 -0.629 -25.202 1.00 85.25 98 PRO A O 1
ATOM 797 N N . GLU A 1 99 ? 8.205 -0.072 -25.028 1.00 87.19 99 GLU A N 1
ATOM 798 C CA . GLU A 1 99 ? 8.761 -1.253 -25.695 1.00 87.19 99 GLU A CA 1
ATOM 799 C C . GLU A 1 99 ? 8.475 -2.549 -24.920 1.00 87.19 99 GLU A C 1
ATOM 801 O O . GLU A 1 99 ? 8.379 -3.626 -25.510 1.00 87.19 99 GLU A O 1
ATOM 806 N N . LEU A 1 100 ? 8.292 -2.436 -23.602 1.00 86.19 100 LEU A N 1
ATOM 807 C CA . LEU A 1 100 ? 8.061 -3.542 -22.672 1.00 86.19 100 LEU A CA 1
ATOM 808 C C . LEU A 1 100 ? 6.579 -3.720 -22.315 1.00 86.19 100 LEU A C 1
ATOM 810 O O . LEU A 1 100 ? 6.238 -4.604 -21.532 1.00 86.19 100 LEU A O 1
ATOM 814 N N . ALA A 1 101 ? 5.677 -2.936 -22.915 1.00 81.12 101 ALA A N 1
ATOM 815 C CA . ALA A 1 101 ? 4.242 -2.961 -22.618 1.00 81.12 101 ALA A CA 1
ATOM 816 C C . ALA A 1 101 ? 3.563 -4.303 -22.941 1.00 81.12 101 ALA A C 1
ATOM 818 O O . ALA A 1 101 ? 2.507 -4.619 -22.399 1.00 81.12 101 ALA A O 1
ATOM 819 N N . ARG A 1 102 ? 4.175 -5.107 -23.821 1.00 82.88 102 ARG A N 1
ATOM 820 C CA . ARG A 1 102 ? 3.765 -6.492 -24.120 1.00 82.88 102 ARG A CA 1
ATOM 821 C C . ARG A 1 102 ? 4.594 -7.530 -23.371 1.00 82.88 102 ARG A C 1
ATOM 823 O O . ARG A 1 102 ? 4.656 -8.678 -23.799 1.00 82.88 102 ARG A O 1
ATOM 830 N N . TYR A 1 103 ? 5.253 -7.126 -22.289 1.00 85.12 103 TYR A N 1
ATOM 831 C CA . TYR A 1 103 ? 5.987 -7.969 -21.346 1.00 85.12 103 TYR A CA 1
ATOM 832 C C . TYR A 1 103 ? 7.234 -8.681 -21.876 1.00 85.12 103 TYR A C 1
ATOM 834 O O . TYR A 1 103 ? 8.000 -9.211 -21.080 1.00 85.12 103 TYR A O 1
ATOM 842 N N . ARG A 1 104 ? 7.468 -8.730 -23.187 1.00 85.81 104 ARG A N 1
ATOM 843 C CA . ARG A 1 104 ? 8.685 -9.313 -23.755 1.00 85.81 104 ARG A CA 1
ATOM 844 C C . ARG A 1 104 ? 9.867 -8.377 -23.526 1.00 85.81 104 ARG A C 1
ATOM 846 O O . ARG A 1 104 ? 9.778 -7.193 -23.840 1.00 85.81 104 ARG A O 1
ATOM 853 N N . THR A 1 105 ? 10.966 -8.911 -23.003 1.00 88.25 105 THR A N 1
ATOM 854 C CA . THR A 1 105 ? 12.211 -8.150 -22.840 1.00 88.25 105 THR A CA 1
ATOM 855 C C . THR A 1 105 ? 13.106 -8.273 -24.085 1.00 88.25 105 THR A C 1
ATOM 857 O O . THR A 1 105 ? 12.852 -9.133 -24.932 1.00 88.25 105 THR A O 1
ATOM 860 N N . PRO A 1 106 ? 14.167 -7.451 -24.217 1.00 90.75 106 PRO A N 1
ATOM 861 C CA . PRO A 1 106 ? 15.165 -7.606 -25.278 1.00 90.75 106 PRO A CA 1
ATOM 862 C C . PRO A 1 106 ? 15.997 -8.892 -25.165 1.00 90.75 106 PRO A C 1
ATOM 864 O O . PRO A 1 106 ? 16.725 -9.224 -26.094 1.00 90.75 106 PRO A O 1
ATOM 867 N N . ILE A 1 107 ? 15.923 -9.592 -24.028 1.00 91.94 107 ILE A N 1
ATOM 868 C CA . ILE A 1 107 ? 16.588 -10.874 -23.813 1.00 91.94 107 ILE A CA 1
ATOM 869 C C . ILE A 1 107 ? 15.638 -11.979 -24.274 1.00 91.94 107 ILE A C 1
ATOM 871 O O . ILE A 1 107 ? 14.486 -12.055 -23.833 1.00 91.94 107 ILE A O 1
ATOM 875 N N . ASP A 1 108 ? 16.126 -12.848 -25.156 1.00 89.00 108 ASP A N 1
ATOM 876 C CA . ASP A 1 108 ? 15.328 -13.951 -25.676 1.00 89.00 108 ASP A CA 1
ATOM 877 C C . ASP A 1 108 ? 14.825 -14.862 -24.551 1.00 89.00 108 ASP A C 1
ATOM 879 O O . ASP A 1 108 ? 15.556 -15.229 -23.632 1.00 89.00 108 ASP A O 1
ATOM 883 N N . ASN A 1 109 ? 13.541 -15.216 -24.641 1.00 87.44 109 ASN A N 1
ATOM 884 C CA . ASN A 1 109 ? 12.808 -16.036 -23.673 1.00 87.44 109 ASN A CA 1
ATOM 885 C C . ASN A 1 109 ? 12.696 -15.456 -22.248 1.00 87.44 109 ASN A C 1
ATOM 887 O O . ASN A 1 109 ? 12.292 -16.175 -21.335 1.00 87.44 109 ASN A O 1
ATOM 891 N N . LEU A 1 110 ? 12.973 -14.161 -22.049 1.00 87.06 110 LEU A N 1
ATOM 892 C CA . LEU A 1 110 ? 12.725 -13.463 -20.786 1.00 87.06 110 LEU A CA 1
ATOM 893 C C . LEU A 1 110 ? 11.499 -12.540 -20.892 1.00 87.06 110 LEU A C 1
ATOM 895 O O . LEU A 1 110 ? 11.433 -11.656 -21.755 1.00 87.06 110 LEU A O 1
ATOM 899 N N . TYR A 1 111 ? 10.551 -12.719 -19.967 1.00 86.81 111 TYR A N 1
ATOM 900 C CA . TYR A 1 111 ? 9.269 -12.012 -19.933 1.00 86.81 111 TYR A CA 1
ATOM 901 C C . TYR A 1 111 ? 8.975 -11.410 -18.553 1.00 86.81 111 TYR A C 1
ATOM 903 O O . TYR A 1 111 ? 9.306 -11.988 -17.518 1.00 86.81 111 TYR A O 1
ATOM 911 N N . LEU A 1 112 ? 8.299 -10.262 -18.534 1.00 85.06 112 LEU A N 1
ATOM 912 C CA . LEU A 1 112 ? 7.836 -9.583 -17.327 1.00 85.06 112 LEU A CA 1
ATOM 913 C C . LEU A 1 112 ? 6.529 -10.211 -16.823 1.00 85.06 112 LEU A C 1
ATOM 915 O O . LEU A 1 112 ? 5.542 -10.291 -17.551 1.00 85.06 112 LEU A O 1
ATOM 919 N N . CYS A 1 113 ? 6.525 -10.629 -15.557 1.00 82.12 113 CYS A N 1
ATOM 920 C CA . CYS A 1 113 ? 5.369 -11.231 -14.875 1.00 82.12 113 CYS A CA 1
ATOM 921 C C . CYS A 1 113 ? 5.090 -10.542 -13.527 1.00 82.12 113 CYS A C 1
ATOM 923 O O . CYS A 1 113 ? 4.812 -11.198 -12.527 1.00 82.12 113 CYS A O 1
ATOM 925 N N . ASN A 1 114 ? 5.244 -9.218 -13.468 1.00 79.06 114 ASN A N 1
ATOM 926 C CA . ASN A 1 114 ? 5.080 -8.433 -12.244 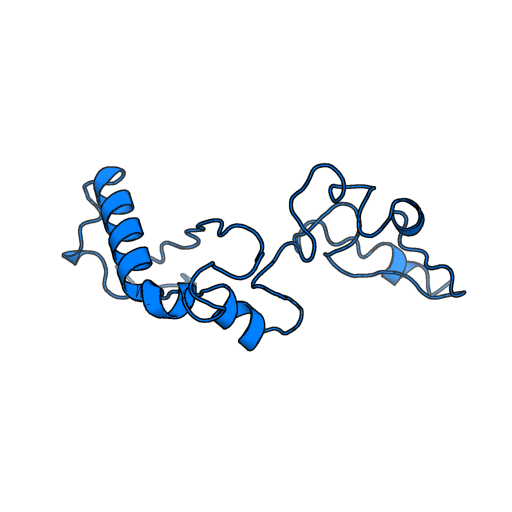1.00 79.06 114 ASN A CA 1
ATOM 927 C C . ASN A 1 114 ? 3.942 -7.409 -12.383 1.00 79.06 114 ASN A C 1
ATOM 929 O O . ASN A 1 114 ? 3.506 -7.081 -13.484 1.00 79.06 114 ASN A O 1
ATOM 933 N N . HIS A 1 115 ? 3.483 -6.887 -11.247 1.00 79.50 115 HIS A N 1
ATOM 934 C CA . HIS A 1 115 ? 2.446 -5.854 -11.185 1.00 79.50 115 HIS A CA 1
ATOM 935 C C . HIS A 1 115 ? 2.970 -4.450 -11.525 1.00 79.50 115 HIS A C 1
ATOM 937 O O . HIS A 1 115 ? 2.197 -3.508 -11.534 1.00 79.50 115 HIS A O 1
ATOM 943 N N . THR A 1 116 ? 4.272 -4.262 -11.743 1.00 80.44 116 THR A N 1
ATOM 944 C CA . THR A 1 116 ? 4.826 -2.930 -12.038 1.00 80.44 116 THR A CA 1
ATOM 945 C C . THR A 1 116 ? 4.799 -2.621 -13.537 1.00 80.44 116 THR A C 1
ATOM 947 O O . THR A 1 116 ? 4.891 -1.460 -13.935 1.00 80.44 116 THR A O 1
ATOM 950 N N . SER A 1 117 ? 4.591 -3.650 -14.363 1.00 80.38 117 SER A N 1
ATOM 951 C CA . SER A 1 117 ? 4.435 -3.580 -15.818 1.00 80.38 117 SER A CA 1
ATOM 952 C C . SER A 1 117 ? 3.016 -3.168 -16.237 1.00 80.38 117 SER A C 1
ATOM 954 O O . SER A 1 117 ? 2.108 -3.060 -15.412 1.00 80.38 117 SER A O 1
ATOM 956 N N . HIS A 1 118 ? 2.804 -2.935 -17.536 1.00 81.19 118 HIS A N 1
ATOM 957 C CA . HIS A 1 118 ? 1.464 -2.767 -18.114 1.00 81.19 118 HIS A CA 1
ATOM 958 C C . HIS A 1 118 ? 0.489 -3.859 -17.616 1.00 81.19 118 HIS A C 1
ATOM 960 O O . HIS A 1 118 ? 0.913 -5.000 -17.448 1.00 81.19 118 HIS A O 1
ATOM 966 N N . PRO A 1 119 ? -0.814 -3.596 -17.419 1.00 74.38 119 PRO A N 1
ATOM 967 C CA . PRO A 1 119 ? -1.547 -2.332 -17.524 1.00 74.38 119 PRO A CA 1
ATOM 968 C C . PRO A 1 119 ? -1.449 -1.401 -16.310 1.00 74.38 119 PRO A C 1
ATOM 970 O O . PRO A 1 119 ? -1.946 -0.279 -16.392 1.00 74.38 119 PRO A O 1
ATOM 973 N N . GLY A 1 120 ? -0.800 -1.796 -15.216 1.00 74.44 120 GLY A N 1
ATOM 974 C CA . GLY A 1 120 ? -0.595 -0.910 -14.072 1.00 74.44 120 GLY A CA 1
ATOM 975 C C . GLY A 1 120 ? -0.252 -1.637 -12.779 1.00 74.44 120 GLY A C 1
ATOM 976 O O . GLY A 1 120 ? -0.245 -2.862 -12.726 1.00 74.44 120 GLY A O 1
ATOM 977 N N . GLY A 1 121 ? -0.036 -0.848 -11.727 1.00 68.19 121 GLY A N 1
ATOM 978 C CA . GLY A 1 121 ? 0.102 -1.331 -10.358 1.00 68.19 121 GLY A CA 1
ATOM 979 C C . GLY A 1 121 ? -1.235 -1.777 -9.788 1.00 68.19 121 GLY A C 1
ATOM 980 O O . GLY A 1 121 ? -2.190 -1.018 -9.832 1.00 68.19 121 GLY A O 1
ATOM 981 N N . LEU A 1 122 ? -1.301 -3.024 -9.318 1.00 69.81 122 LEU A N 1
ATOM 982 C CA . LEU A 1 122 ? -2.306 -3.665 -8.450 1.00 69.81 122 LEU A CA 1
ATOM 983 C C . LEU A 1 122 ? -2.244 -5.173 -8.738 1.00 69.81 122 LEU A C 1
ATOM 985 O O . LEU A 1 122 ? -2.088 -5.589 -9.883 1.00 69.81 122 LEU A O 1
ATOM 989 N N . CYS A 1 123 ? -2.458 -6.018 -7.727 1.00 61.75 123 CYS A N 1
ATOM 990 C CA . CYS A 1 123 ? -2.534 -7.474 -7.934 1.00 61.75 123 CYS A CA 1
ATOM 991 C C . CYS A 1 123 ? -3.631 -7.863 -8.950 1.00 61.75 123 CYS A C 1
ATOM 993 O O . CYS A 1 123 ? -3.447 -8.769 -9.753 1.00 61.75 123 CYS A O 1
ATOM 995 N N . LEU A 1 124 ? -4.742 -7.119 -8.966 1.00 65.19 124 LEU A N 1
ATOM 996 C CA . LEU A 1 124 ? -5.892 -7.351 -9.851 1.00 65.19 124 LEU A CA 1
ATOM 997 C C . LEU A 1 124 ? -5.584 -7.162 -11.340 1.00 65.19 124 LEU A C 1
ATOM 999 O O . LEU A 1 124 ? -6.312 -7.680 -12.181 1.00 65.19 124 LEU A O 1
ATOM 1003 N N . ILE A 1 125 ? -4.544 -6.395 -11.657 1.00 67.19 125 ILE A N 1
ATOM 1004 C CA . ILE A 1 125 ? -4.173 -6.064 -13.032 1.00 67.19 125 ILE A CA 1
ATOM 1005 C C . ILE A 1 125 ? -2.784 -6.597 -13.391 1.00 67.19 125 ILE A C 1
ATOM 1007 O O . ILE A 1 125 ? -2.302 -6.356 -14.491 1.00 67.19 125 ILE A O 1
ATOM 1011 N N . ALA A 1 126 ? -2.162 -7.368 -12.494 1.00 63.31 126 ALA A N 1
ATOM 1012 C CA . ALA A 1 126 ? -0.994 -8.163 -12.826 1.00 63.31 126 ALA A CA 1
ATOM 1013 C C . ALA A 1 126 ? -1.427 -9.247 -13.820 1.00 63.31 126 ALA A C 1
ATOM 1015 O O . ALA A 1 126 ? -2.242 -10.110 -13.500 1.00 63.31 126 ALA A O 1
ATOM 1016 N N . VAL A 1 127 ? -0.917 -9.184 -15.048 1.00 64.81 127 VAL A N 1
ATOM 1017 C CA . VAL A 1 127 ? -1.315 -10.105 -16.114 1.00 64.81 127 VAL A CA 1
ATOM 1018 C C . VAL A 1 127 ? -0.392 -11.330 -16.103 1.00 64.81 127 VAL A C 1
ATOM 1020 O O . VAL A 1 127 ? 0.788 -11.200 -16.431 1.00 64.81 127 VAL A O 1
ATOM 1023 N N . PRO A 1 128 ? -0.898 -12.543 -15.798 1.00 58.62 128 PRO A N 1
ATOM 1024 C CA . PRO A 1 128 ? -0.118 -13.777 -15.877 1.00 58.62 128 PRO A CA 1
ATOM 1025 C C . PRO A 1 128 ? -0.073 -14.356 -17.300 1.00 58.62 128 PRO A C 1
ATOM 1027 O O . PRO A 1 128 ? 0.364 -15.487 -17.477 1.00 58.62 128 PRO A O 1
ATOM 1030 N N . TYR A 1 129 ? -0.541 -13.632 -18.323 1.00 56.09 129 TYR A N 1
ATOM 1031 C CA . TYR A 1 129 ? -0.692 -14.154 -19.689 1.00 56.09 129 TYR A CA 1
ATOM 1032 C C . TYR A 1 129 ? 0.589 -14.826 -20.225 1.00 56.09 129 TYR A C 1
ATOM 1034 O O . TYR A 1 129 ? 0.504 -15.868 -20.867 1.00 56.09 129 TYR A O 1
ATOM 1042 N N . ASN A 1 130 ? 1.780 -14.316 -19.883 1.00 58.41 130 ASN A N 1
ATOM 1043 C CA . ASN A 1 130 ? 3.047 -14.916 -20.333 1.00 58.41 130 ASN A CA 1
ATOM 1044 C C . ASN A 1 130 ? 3.518 -16.112 -19.496 1.00 58.41 130 ASN A C 1
ATOM 1046 O O . ASN A 1 130 ? 4.359 -16.871 -19.964 1.00 58.41 130 ASN A O 1
ATOM 1050 N N . LEU A 1 131 ? 2.962 -16.324 -18.299 1.00 55.41 131 LEU A N 1
ATOM 1051 C CA . LEU A 1 131 ? 3.224 -17.522 -17.492 1.00 55.41 131 LEU A CA 1
ATOM 1052 C C . LEU A 1 131 ? 2.650 -18.789 -18.153 1.00 55.41 131 LEU A C 1
ATOM 1054 O O . LEU A 1 131 ? 3.078 -19.892 -17.834 1.00 55.41 131 LEU A O 1
ATOM 1058 N N . MET A 1 132 ? 1.697 -18.632 -19.079 1.00 53.38 132 MET A N 1
ATOM 1059 C CA . MET A 1 132 ? 0.995 -19.729 -19.755 1.00 53.38 132 MET A CA 1
ATOM 1060 C C . MET A 1 132 ? 1.598 -20.104 -21.123 1.00 53.38 132 MET A C 1
ATOM 1062 O O . MET A 1 132 ? 1.222 -21.131 -21.676 1.00 53.38 132 MET A O 1
ATOM 1066 N N . LEU A 1 133 ? 2.521 -19.304 -21.678 1.00 52.12 133 LEU A N 1
ATOM 1067 C CA . LEU A 1 133 ? 3.062 -19.489 -23.039 1.00 52.12 133 LEU A CA 1
ATOM 1068 C C . LEU A 1 133 ? 4.449 -20.152 -23.091 1.00 52.12 133 LEU A C 1
ATOM 1070 O O . LEU A 1 133 ? 4.983 -20.366 -24.172 1.00 52.12 133 LEU A O 1
ATOM 1074 N N . THR A 1 134 ? 5.043 -20.498 -21.950 1.00 50.56 134 THR A N 1
ATOM 1075 C CA . THR A 1 134 ? 6.364 -21.152 -21.888 1.00 50.56 134 THR A CA 1
ATOM 1076 C C . THR A 1 134 ? 6.305 -22.684 -21.948 1.00 50.56 134 THR A C 1
ATOM 1078 O O . THR A 1 134 ? 7.345 -23.329 -21.849 1.00 50.56 134 THR A O 1
ATOM 1081 N N . TYR A 1 135 ? 5.116 -23.273 -22.128 1.00 46.28 135 TYR A N 1
ATOM 1082 C CA . TYR A 1 135 ? 4.899 -24.729 -22.173 1.00 46.28 135 TYR A CA 1
ATOM 1083 C C . TYR A 1 135 ? 4.493 -25.285 -23.552 1.00 46.28 135 TYR A C 1
ATOM 1085 O O . TYR A 1 135 ? 4.062 -26.435 -23.629 1.00 46.28 135 TYR A O 1
ATOM 1093 N N . SER A 1 136 ? 4.616 -24.509 -24.633 1.00 43.00 136 SER A N 1
ATOM 1094 C CA . SER A 1 136 ? 4.308 -24.952 -26.007 1.00 43.00 136 SER A CA 1
ATOM 1095 C C . SER A 1 136 ? 5.531 -24.960 -26.906 1.00 43.00 136 SER A C 1
ATOM 1097 O O . SER A 1 136 ? 6.206 -23.906 -26.928 1.00 43.00 136 SER A O 1
#

Secondary structure (DSSP, 8-state):
--SS-TT----------PPP-S--TT-TTHHHHTHHHHHHHHHHHHHHHSTT--GGG--------HHHHHHH-TTSGGG-TTSS--STTSSGGGSS-GGGTTSB-SSTT-B--STTSTT-SSGGG---GGGGSTT-

Radius of gyration: 19.56 Å; chains: 1; bounding box: 37×43×49 Å

pLDDT: mean 83.19, std 12.24, range [43.0, 97.0]

Foldseek 3Di:
DAPDDPPDDDDDDDDDDDAQDPADPVGVCVCVVCQVVVVVVVQVVVCVVVVVSDPVNDPDDDDAALVNCCVVPVCSVSPNQFSDHPDPCCAACCFVHVVCLVQDDPDPPHGDQDSRHHNTGDPVGRDCPSVPVPPD

Sequence (136 aa):
QTRSPSGYYVLSPIYVQCPVPEEHRDGPNAVNEAKEEITETILTLLERYAPNMTRDKIVATYVNTPQDSEFRNMAFVGGNWYGLRESADEWWSKRPLPELARYRTPIDNLYLCNHTSHPGGLCLIAVPYNLMLTYS